Protein AF-A0AAD9B3Z8-F1 (afdb_monomer)

Foldseek 3Di:
DDDDPDPFDADPVVLVVLVVDDPVVSVVVVCCRRQNPVLVVQEDCVLDDPPRHRGHHDDD

Solvent-accessible surface area (backbone atoms only — not comparable to full-atom values): 3719 Å² total; per-residue (Å²): 80,65,54,81,97,46,92,52,70,47,58,59,72,61,54,60,71,39,68,87,47,60,70,74,56,30,53,53,53,49,48,39,70,74,61,33,66,74,49,56,74,58,33,29,90,78,18,65,46,98,73,88,43,80,33,47,50,72,79,134

Secondary structure (DSSP, 8-state):
-B-TTSS-B--HHHHHHHTTS-HHHHHHHHHHHHH-HHHHHHEESSSB-SSS-B-EE---

Radius of gyration: 13.14 Å; Cα contacts (8 Å, |Δi|>4): 59; chains: 1; bounding box: 30×18×35 Å

Organism: Dissostichus eleginoides (NCBI:txid100907)

Structure (mmCIF, N/CA/C/O backbone):
data_AF-A0AAD9B3Z8-F1
#
_entry.id   AF-A0AAD9B3Z8-F1
#
loop_
_atom_site.group_PDB
_atom_site.id
_atom_site.type_symbol
_atom_site.label_atom_id
_atom_site.label_alt_id
_atom_site.label_comp_id
_atom_site.label_asym_id
_atom_site.label_entity_id
_atom_site.label_seq_id
_atom_site.pdbx_PDB_ins_code
_atom_site.Cartn_x
_atom_site.Cartn_y
_atom_site.Cartn_z
_atom_site.occupancy
_atom_site.B_iso_or_equiv
_atom_site.auth_seq_id
_atom_site.auth_comp_id
_atom_site.auth_asym_id
_atom_site.auth_atom_id
_atom_site.pdbx_PDB_model_num
ATOM 1 N N . MET A 1 1 ? 13.218 -8.171 -5.953 1.00 83.94 1 MET A N 1
ATOM 2 C CA . MET A 1 1 ? 13.977 -6.905 -5.838 1.00 83.94 1 MET A CA 1
ATOM 3 C C . MET A 1 1 ? 13.723 -6.333 -4.457 1.00 83.94 1 MET A C 1
ATOM 5 O O . MET A 1 1 ? 12.568 -6.328 -4.049 1.00 83.94 1 MET A O 1
ATOM 9 N N . PHE A 1 2 ? 14.764 -5.898 -3.748 1.00 86.44 2 PHE A N 1
ATOM 10 C CA . PHE A 1 2 ? 14.608 -5.217 -2.460 1.00 86.44 2 PHE A CA 1
ATOM 11 C C . PHE A 1 2 ? 14.295 -3.735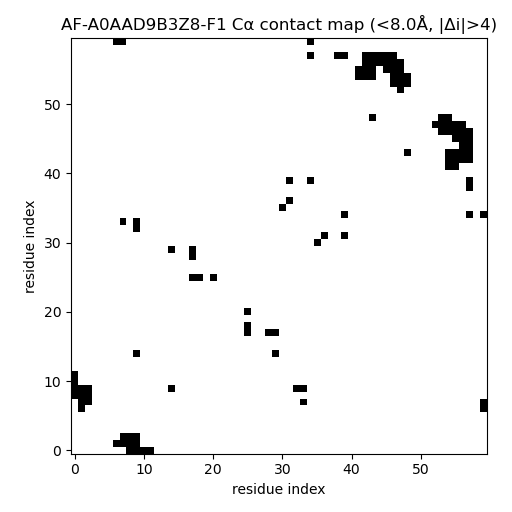 -2.668 1.00 86.44 2 PHE A C 1
ATOM 13 O O . PHE A 1 2 ? 14.822 -3.114 -3.595 1.00 86.44 2 PHE A O 1
ATOM 20 N N . LEU A 1 3 ? 13.427 -3.180 -1.822 1.00 85.62 3 LEU A N 1
ATOM 21 C CA . LEU A 1 3 ? 13.136 -1.748 -1.802 1.00 85.62 3 LEU A CA 1
ATOM 22 C C . LEU A 1 3 ? 14.056 -1.032 -0.806 1.00 85.62 3 LEU A C 1
ATOM 24 O O . LEU A 1 3 ? 13.923 -1.202 0.407 1.00 85.62 3 LEU A O 1
ATOM 28 N N . GLY A 1 4 ? 14.964 -0.200 -1.327 1.00 84.56 4 GLY A N 1
ATOM 29 C CA . GLY A 1 4 ? 15.936 0.548 -0.524 1.00 84.56 4 GLY A CA 1
ATOM 30 C C . GLY A 1 4 ? 16.789 -0.362 0.365 1.00 84.56 4 GLY A C 1
ATOM 31 O O . GLY A 1 4 ? 17.183 -1.446 -0.054 1.00 84.56 4 GLY A O 1
ATOM 32 N N . ASN A 1 5 ? 17.022 0.070 1.607 1.00 79.88 5 ASN A N 1
ATOM 33 C CA . ASN A 1 5 ? 17.739 -0.702 2.631 1.00 79.88 5 ASN A CA 1
ATOM 34 C C . ASN A 1 5 ? 16.792 -1.532 3.526 1.00 79.88 5 ASN A C 1
ATOM 36 O O . ASN A 1 5 ? 17.128 -1.821 4.672 1.00 79.88 5 ASN A O 1
ATOM 40 N N . SER A 1 6 ? 15.590 -1.874 3.045 1.00 80.62 6 SER A N 1
ATOM 41 C CA . SER A 1 6 ? 14.628 -2.688 3.802 1.00 80.62 6 SER A CA 1
ATOM 42 C C . SER A 1 6 ? 14.694 -4.169 3.415 1.00 80.62 6 SER A C 1
ATOM 44 O O . SER A 1 6 ? 15.141 -4.529 2.326 1.00 80.62 6 SER A O 1
ATOM 46 N N . SER A 1 7 ? 14.173 -5.033 4.286 1.00 84.94 7 SER A N 1
ATOM 47 C CA . SER A 1 7 ? 13.905 -6.449 3.999 1.00 84.94 7 SER A CA 1
ATOM 48 C C . SER A 1 7 ? 12.728 -6.663 3.035 1.00 84.94 7 SER A C 1
ATOM 50 O O . SER A 1 7 ? 12.480 -7.798 2.623 1.00 84.94 7 SER A O 1
ATOM 52 N N . VAL A 1 8 ? 12.007 -5.605 2.643 1.00 86.94 8 VAL A N 1
ATOM 53 C CA . VAL A 1 8 ? 10.820 -5.707 1.789 1.00 86.94 8 VAL A CA 1
ATOM 54 C C . VAL A 1 8 ? 11.219 -6.093 0.373 1.00 86.94 8 VAL A C 1
ATOM 56 O O . VAL A 1 8 ? 11.929 -5.361 -0.325 1.00 86.94 8 VAL A O 1
ATOM 59 N N . GLN A 1 9 ? 10.703 -7.235 -0.075 1.00 90.50 9 GLN A N 1
ATOM 60 C CA . GLN A 1 9 ? 10.874 -7.717 -1.436 1.00 90.50 9 GLN A CA 1
ATOM 61 C C . GLN A 1 9 ? 9.612 -7.505 -2.263 1.00 90.50 9 GLN A C 1
ATOM 63 O O . GLN A 1 9 ? 8.504 -7.830 -1.848 1.00 90.50 9 GLN A O 1
ATOM 68 N N . VAL A 1 10 ? 9.803 -7.029 -3.490 1.00 88.12 10 VAL A N 1
ATOM 69 C CA . VAL A 1 10 ? 8.745 -6.926 -4.496 1.00 88.12 10 VAL A CA 1
ATOM 70 C C . VAL A 1 10 ? 9.168 -7.588 -5.804 1.00 88.12 10 VAL A C 1
ATOM 72 O O . VAL A 1 10 ? 10.359 -7.712 -6.125 1.00 88.12 10 VAL A O 1
ATOM 75 N N . SER A 1 11 ? 8.175 -8.013 -6.586 1.00 90.00 11 SER A N 1
ATOM 76 C CA . SER A 1 11 ? 8.397 -8.509 -7.944 1.00 90.00 11 SER A CA 1
ATOM 77 C C . SER A 1 11 ? 8.852 -7.370 -8.856 1.00 90.00 11 SER A C 1
ATOM 79 O O . SER A 1 11 ? 8.127 -6.392 -9.046 1.00 90.00 11 SER A O 1
ATOM 81 N N . THR A 1 12 ? 10.021 -7.531 -9.478 1.00 88.81 12 THR A N 1
ATOM 82 C CA . THR A 1 12 ? 10.608 -6.563 -10.417 1.00 88.81 12 THR A CA 1
ATOM 83 C C . THR A 1 12 ? 9.643 -6.227 -11.557 1.00 88.81 12 THR A C 1
ATOM 85 O O . THR A 1 12 ? 9.431 -5.060 -11.880 1.00 88.81 12 THR A O 1
ATOM 88 N N . ARG A 1 13 ? 8.972 -7.243 -12.120 1.00 89.50 13 ARG A N 1
ATOM 89 C CA . ARG A 1 13 ? 7.994 -7.068 -13.206 1.00 89.50 13 ARG A CA 1
ATOM 90 C C . ARG A 1 13 ? 6.814 -6.200 -12.777 1.00 89.50 13 ARG A C 1
ATOM 92 O O . ARG A 1 13 ? 6.375 -5.339 -13.537 1.00 89.50 13 ARG A O 1
ATOM 99 N N . LEU A 1 14 ? 6.284 -6.440 -11.578 1.00 86.94 14 LEU A N 1
ATOM 100 C CA . LEU A 1 14 ? 5.143 -5.678 -11.079 1.00 86.94 14 LEU A CA 1
ATOM 101 C C . LEU A 1 14 ? 5.550 -4.247 -10.732 1.00 86.94 14 LEU A C 1
ATOM 103 O O . LEU A 1 14 ? 4.827 -3.330 -11.102 1.00 86.94 14 LEU A O 1
ATOM 107 N N . PHE A 1 15 ? 6.721 -4.056 -10.121 1.00 88.38 15 PHE A N 1
ATOM 108 C CA . PHE A 1 15 ? 7.263 -2.735 -9.807 1.00 88.38 15 PHE A CA 1
ATOM 109 C C . PHE A 1 15 ? 7.435 -1.866 -11.062 1.00 88.38 15 PHE A C 1
ATOM 111 O O . PHE A 1 15 ? 6.920 -0.750 -11.110 1.00 88.38 15 PHE A O 1
ATOM 118 N N . HIS A 1 16 ? 8.053 -2.394 -12.125 1.00 89.00 16 HIS A N 1
ATOM 119 C CA . HIS A 1 16 ? 8.192 -1.657 -13.388 1.00 89.00 16 HIS A CA 1
ATOM 120 C C . HIS A 1 16 ? 6.846 -1.302 -14.027 1.00 89.00 16 HIS A C 1
ATOM 122 O O . HIS A 1 16 ? 6.701 -0.21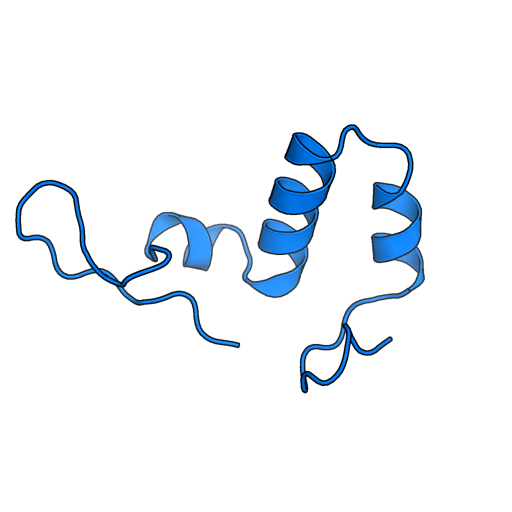2 -14.577 1.00 89.00 16 HIS A O 1
ATOM 128 N N . ARG A 1 17 ? 5.833 -2.171 -13.911 1.00 87.56 17 ARG A N 1
ATOM 129 C CA . ARG A 1 17 ? 4.480 -1.885 -14.417 1.00 87.56 17 ARG A CA 1
ATOM 130 C C . ARG A 1 17 ? 3.834 -0.676 -13.725 1.00 87.56 17 ARG A C 1
ATOM 132 O O . ARG A 1 17 ? 2.948 -0.052 -14.305 1.00 87.56 17 ARG A O 1
ATOM 139 N N . LEU A 1 18 ? 4.260 -0.344 -12.505 1.00 85.69 18 LEU A N 1
ATOM 140 C CA . LEU A 1 18 ? 3.787 0.835 -11.777 1.00 85.69 18 LEU A CA 1
ATOM 141 C C . LEU A 1 18 ? 4.487 2.130 -12.226 1.00 85.69 18 LEU A C 1
ATOM 143 O O . LEU A 1 18 ? 3.895 3.198 -12.092 1.00 85.69 18 LEU A O 1
ATOM 147 N N . GLY A 1 19 ? 5.698 2.053 -12.790 1.00 78.38 19 GLY A N 1
ATOM 148 C CA . GLY A 1 19 ? 6.586 3.201 -13.033 1.00 78.38 19 GLY A CA 1
ATOM 149 C C . GLY A 1 19 ? 6.056 4.294 -13.971 1.00 78.38 19 GLY A C 1
ATOM 150 O O . GLY A 1 19 ? 6.524 5.423 -13.9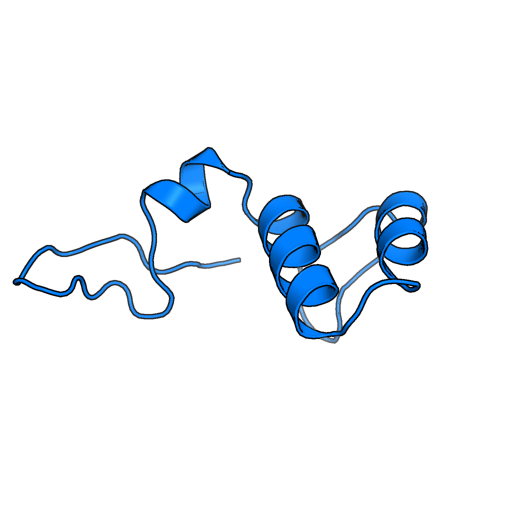02 1.00 78.38 19 GLY A O 1
ATOM 151 N N . ASN A 1 20 ? 5.041 4.005 -14.791 1.00 78.94 20 ASN A N 1
ATOM 152 C CA . ASN A 1 20 ? 4.425 4.990 -15.693 1.00 78.94 20 ASN A CA 1
ATOM 153 C C . ASN A 1 20 ? 3.259 5.772 -15.052 1.00 78.94 20 ASN A C 1
ATOM 155 O O . ASN A 1 20 ? 2.568 6.526 -15.739 1.00 78.94 20 ASN A O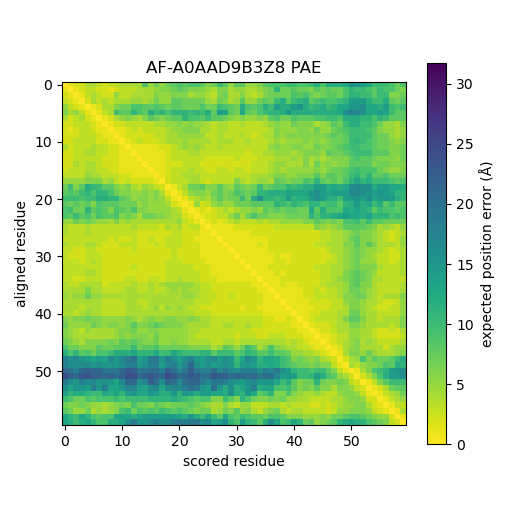 1
ATOM 159 N N . ARG A 1 21 ? 2.979 5.576 -13.757 1.00 79.62 21 ARG A N 1
ATOM 160 C CA . ARG A 1 21 ? 1.868 6.238 -13.053 1.00 79.62 21 ARG A CA 1
ATOM 161 C C . ARG A 1 21 ? 2.313 7.543 -12.390 1.00 79.62 21 ARG A C 1
ATOM 163 O O . ARG A 1 21 ? 3.466 7.712 -12.010 1.00 79.62 21 ARG A O 1
ATOM 170 N N . ARG A 1 22 ? 1.358 8.462 -12.182 1.00 86.19 22 ARG A N 1
ATOM 171 C CA . ARG A 1 22 ? 1.552 9.637 -11.312 1.00 86.19 22 ARG A CA 1
ATOM 172 C C . ARG A 1 22 ? 1.980 9.175 -9.918 1.00 86.19 22 ARG A C 1
ATOM 174 O O . ARG A 1 22 ? 1.433 8.196 -9.417 1.00 86.19 22 ARG A O 1
ATOM 181 N N . MET A 1 23 ? 2.885 9.916 -9.278 1.00 81.50 23 MET A N 1
ATOM 182 C CA . MET A 1 23 ? 3.511 9.539 -8.002 1.00 81.50 23 MET A CA 1
ATOM 183 C C . MET A 1 23 ? 2.505 9.109 -6.917 1.00 81.50 23 MET A C 1
ATOM 185 O O . MET A 1 23 ? 2.746 8.137 -6.212 1.00 81.50 23 MET A O 1
ATOM 189 N N . SER A 1 24 ? 1.354 9.783 -6.808 1.00 81.62 24 SER A N 1
ATOM 190 C CA . SER A 1 24 ? 0.305 9.449 -5.831 1.00 81.62 24 SER A CA 1
ATOM 191 C C . SER A 1 24 ? -0.400 8.119 -6.104 1.00 81.62 24 SER A C 1
ATOM 193 O O . SER A 1 24 ? -0.777 7.422 -5.169 1.00 81.62 24 SER A O 1
ATOM 195 N N . LEU A 1 25 ? -0.574 7.751 -7.374 1.00 87.12 25 LEU A N 1
ATOM 196 C CA . LEU A 1 25 ? -1.152 6.464 -7.760 1.00 87.12 25 LEU A CA 1
ATOM 197 C C . LEU A 1 25 ? -0.105 5.360 -7.627 1.00 87.12 25 LEU A C 1
ATOM 199 O O . LEU A 1 25 ? -0.391 4.303 -7.077 1.00 87.12 25 LEU A O 1
ATOM 203 N N . PHE A 1 26 ? 1.132 5.654 -8.037 1.00 90.25 26 PHE A N 1
ATOM 204 C CA . PHE A 1 26 ? 2.270 4.757 -7.875 1.00 90.25 26 PHE A CA 1
ATOM 205 C C . PHE A 1 26 ? 2.428 4.294 -6.421 1.00 90.25 26 PHE A C 1
ATOM 207 O O . PHE A 1 26 ? 2.527 3.094 -6.171 1.00 90.25 26 PHE A O 1
ATOM 214 N N . THR A 1 27 ? 2.409 5.219 -5.457 1.00 90.44 27 THR A N 1
ATOM 215 C CA . THR A 1 27 ? 2.568 4.874 -4.037 1.00 90.44 27 THR A CA 1
ATOM 216 C C . THR A 1 27 ? 1.389 4.072 -3.489 1.00 90.44 27 THR A C 1
ATOM 218 O O . THR A 1 27 ? 1.611 3.147 -2.712 1.00 90.44 27 THR A O 1
ATOM 221 N N . GLN A 1 28 ? 0.153 4.359 -3.912 1.00 91.06 28 GLN A N 1
ATOM 222 C CA . GLN A 1 28 ? -1.032 3.587 -3.514 1.00 91.06 28 GLN A CA 1
ATOM 223 C C . GLN A 1 28 ? -0.996 2.148 -4.046 1.00 91.06 28 GLN A C 1
ATOM 225 O O . GLN A 1 28 ? -1.270 1.195 -3.306 1.00 91.06 28 GLN A O 1
ATOM 230 N N . ASP A 1 29 ? -0.622 1.969 -5.313 1.00 91.50 29 ASP A N 1
ATOM 231 C CA . ASP A 1 29 ? -0.493 0.639 -5.906 1.00 91.50 29 ASP A CA 1
ATOM 232 C C . ASP A 1 29 ? 0.668 -0.142 -5.290 1.00 91.50 29 ASP A C 1
ATOM 234 O O . ASP A 1 29 ? 0.540 -1.338 -5.028 1.00 91.50 29 ASP A O 1
ATOM 238 N N . LEU A 1 30 ? 1.790 0.533 -5.024 1.00 91.62 30 LEU A N 1
ATOM 239 C CA . LEU A 1 30 ? 2.942 -0.071 -4.367 1.00 91.62 30 LEU A CA 1
ATOM 240 C C . LEU A 1 30 ? 2.599 -0.497 -2.935 1.00 91.62 30 LEU A C 1
ATOM 242 O O . LEU A 1 30 ? 2.924 -1.615 -2.546 1.00 91.62 30 LEU A O 1
ATOM 246 N N . ALA A 1 31 ? 1.885 0.335 -2.172 1.00 91.88 31 ALA A N 1
ATOM 247 C CA . ALA A 1 31 ? 1.402 -0.030 -0.842 1.00 91.88 31 ALA A CA 1
ATOM 248 C C . ALA A 1 31 ? 0.475 -1.252 -0.903 1.00 91.88 31 ALA A C 1
ATOM 250 O O . ALA A 1 31 ? 0.603 -2.170 -0.096 1.00 91.88 31 ALA A O 1
ATOM 251 N N . THR A 1 32 ? -0.415 -1.306 -1.896 1.00 92.56 32 THR A N 1
ATOM 252 C CA . THR A 1 32 ? -1.285 -2.472 -2.111 1.00 92.56 32 THR A CA 1
ATOM 253 C C . THR A 1 32 ? -0.477 -3.729 -2.428 1.00 92.56 32 THR A C 1
ATOM 255 O O . THR A 1 32 ? -0.840 -4.816 -1.987 1.00 92.56 32 THR A O 1
ATOM 258 N N . LEU A 1 33 ? 0.620 -3.587 -3.172 1.00 91.25 33 LEU A N 1
ATOM 259 C CA . LEU A 1 33 ? 1.503 -4.689 -3.538 1.00 91.25 33 LEU A CA 1
ATOM 260 C C . LEU A 1 33 ? 2.352 -5.196 -2.362 1.00 91.25 33 LEU A C 1
ATOM 262 O O . LEU A 1 33 ? 2.635 -6.387 -2.307 1.00 91.25 33 LEU A O 1
ATOM 266 N N . ILE A 1 34 ? 2.744 -4.312 -1.442 1.00 91.50 34 ILE A N 1
ATOM 267 C CA . ILE A 1 34 ? 3.556 -4.655 -0.265 1.00 91.50 34 ILE A CA 1
ATOM 268 C C . ILE A 1 34 ? 2.690 -5.241 0.857 1.00 91.50 34 ILE A C 1
ATOM 270 O O . ILE A 1 34 ? 3.025 -6.283 1.407 1.00 91.50 34 ILE A O 1
ATOM 274 N N . PHE A 1 35 ? 1.579 -4.584 1.200 1.00 91.19 35 PHE A N 1
ATOM 275 C CA . PHE A 1 35 ? 0.792 -4.922 2.393 1.00 91.19 35 PHE A CA 1
ATOM 276 C C . PHE A 1 35 ? -0.479 -5.726 2.098 1.00 91.19 35 PHE A C 1
ATOM 278 O O . PHE A 1 35 ? -1.018 -6.380 2.990 1.00 91.19 35 PHE A O 1
ATOM 285 N N . GLY A 1 36 ? -0.987 -5.663 0.865 1.00 91.94 36 GLY A N 1
ATOM 286 C CA . GLY A 1 36 ? -2.288 -6.219 0.503 1.00 91.94 36 GLY A CA 1
ATOM 287 C C . GLY A 1 36 ? -3.467 -5.322 0.898 1.00 91.94 36 GLY A C 1
ATOM 288 O O . GLY A 1 36 ? -3.393 -4.495 1.809 1.00 91.94 36 GLY A O 1
ATOM 289 N N . LYS A 1 37 ? -4.592 -5.488 0.193 1.00 91.00 37 LYS A N 1
ATOM 290 C CA . LYS A 1 37 ? -5.801 -4.667 0.392 1.00 91.00 37 LYS A CA 1
ATOM 291 C C . LYS A 1 37 ? -6.424 -4.870 1.774 1.00 91.00 37 LYS A C 1
ATOM 293 O O . LYS A 1 37 ? -6.827 -3.895 2.402 1.00 91.00 37 LYS A O 1
ATOM 298 N N . ASP A 1 38 ? -6.470 -6.112 2.254 1.00 89.94 38 ASP A N 1
ATOM 299 C CA . ASP A 1 38 ? -7.088 -6.460 3.538 1.00 89.94 38 ASP A CA 1
ATOM 300 C C . ASP A 1 38 ? -6.361 -5.822 4.725 1.00 89.94 38 ASP A C 1
ATOM 302 O O . ASP A 1 38 ? -6.996 -5.289 5.637 1.00 89.94 38 ASP A O 1
ATOM 306 N N . THR A 1 39 ? -5.027 -5.828 4.689 1.00 89.19 39 THR A N 1
ATOM 307 C CA . THR A 1 39 ? -4.188 -5.189 5.707 1.00 89.19 39 THR A CA 1
ATOM 308 C C . THR A 1 39 ? -4.375 -3.679 5.679 1.00 89.19 39 THR A C 1
ATOM 310 O O . THR A 1 39 ? -4.628 -3.073 6.715 1.00 89.19 39 THR A O 1
ATOM 313 N N . LEU A 1 40 ? -4.329 -3.061 4.495 1.00 90.62 40 LEU A N 1
ATOM 314 C CA . LEU A 1 40 ? -4.509 -1.613 4.358 1.00 90.62 40 LEU A CA 1
ATOM 315 C C . LEU A 1 40 ? -5.890 -1.131 4.817 1.00 90.62 40 LEU A C 1
ATOM 317 O O . LEU A 1 40 ? -6.005 -0.017 5.318 1.00 90.62 40 LEU A O 1
ATOM 321 N N . ALA A 1 41 ? -6.932 -1.954 4.687 1.00 89.19 41 ALA A N 1
ATOM 322 C CA . ALA A 1 41 ? -8.267 -1.611 5.174 1.00 89.19 41 ALA A CA 1
ATOM 323 C C . ALA A 1 41 ? -8.348 -1.555 6.714 1.00 89.19 41 ALA A C 1
ATOM 325 O O . ALA A 1 41 ? -9.156 -0.806 7.271 1.00 89.19 41 ALA A O 1
ATOM 326 N N . LYS A 1 42 ? -7.516 -2.342 7.407 1.00 88.25 42 LYS A N 1
ATOM 327 C CA . LYS A 1 42 ? -7.529 -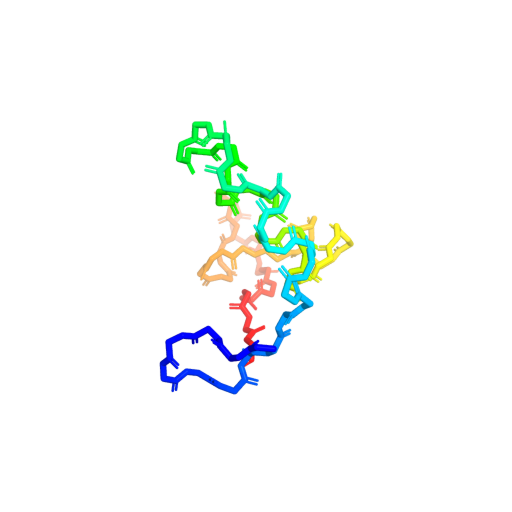2.498 8.874 1.00 88.25 42 LYS A CA 1
ATOM 328 C C . LYS A 1 42 ? -6.420 -1.715 9.580 1.00 88.25 42 LYS A C 1
ATOM 330 O O . LYS A 1 42 ? -6.512 -1.494 10.787 1.00 88.25 42 LYS A O 1
ATOM 335 N N . SER A 1 43 ? -5.409 -1.279 8.838 1.00 89.31 43 SER A N 1
ATOM 336 C CA . SER A 1 43 ? -4.214 -0.634 9.373 1.00 89.31 43 SER A CA 1
ATOM 337 C C . SER A 1 43 ? -4.143 0.853 9.027 1.00 89.31 43 SER A C 1
ATOM 339 O O . SER A 1 43 ? -4.755 1.330 8.072 1.00 89.31 43 SER A O 1
ATOM 341 N N . THR A 1 44 ? -3.381 1.611 9.811 1.00 90.44 44 THR A N 1
ATOM 342 C CA . THR A 1 44 ? -3.041 3.008 9.512 1.00 90.44 44 THR A CA 1
ATOM 343 C C . THR A 1 44 ? -1.539 3.223 9.618 1.00 90.44 44 THR A C 1
ATOM 345 O O . THR A 1 44 ? -0.806 2.400 10.160 1.00 90.44 44 THR A O 1
ATOM 348 N N . LEU A 1 45 ? -1.058 4.359 9.114 1.00 87.56 45 LEU A N 1
ATOM 349 C CA . LEU A 1 4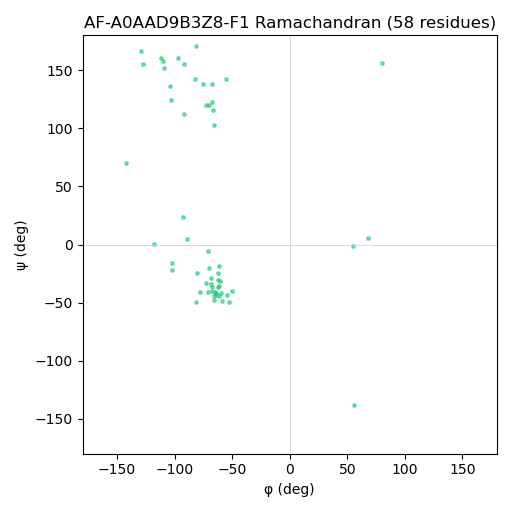5 ? 0.367 4.690 9.156 1.00 87.56 45 LEU A CA 1
ATOM 350 C C . LEU A 1 45 ? 0.927 4.770 10.588 1.00 87.56 45 LEU A C 1
ATOM 352 O O . LEU A 1 45 ? 2.096 4.476 10.807 1.00 87.56 45 LEU A O 1
ATOM 356 N N . THR A 1 46 ? 0.102 5.175 11.555 1.00 86.56 46 THR A N 1
ATOM 357 C CA . THR A 1 46 ? 0.518 5.434 12.945 1.00 86.56 46 THR A CA 1
ATOM 358 C C . THR A 1 46 ? -0.160 4.522 13.964 1.00 86.56 46 THR A C 1
ATOM 360 O O . THR A 1 46 ? 0.035 4.702 15.162 1.00 86.56 46 THR A O 1
ATOM 363 N N . GLY A 1 47 ? -1.021 3.604 13.517 1.00 83.75 47 GLY A N 1
ATOM 364 C CA . GLY A 1 47 ? -1.886 2.809 14.392 1.00 83.75 47 GLY A CA 1
ATOM 365 C C . GLY A 1 47 ? -2.985 3.612 15.110 1.00 83.75 47 GLY A C 1
ATOM 366 O O . GLY A 1 47 ? -3.715 3.072 15.938 1.00 83.75 47 GLY A O 1
ATOM 367 N N . LYS A 1 48 ? -3.142 4.908 14.802 1.00 81.75 48 LYS A N 1
ATOM 368 C CA . LYS A 1 48 ? -4.172 5.773 15.398 1.00 81.75 48 LYS A CA 1
ATOM 369 C C . LYS A 1 48 ? -5.326 5.988 14.418 1.00 81.75 48 LYS A C 1
ATOM 371 O O . LYS A 1 48 ? -5.104 6.410 13.280 1.00 81.75 48 LYS A O 1
ATOM 376 N N . GLY A 1 49 ? -6.548 5.676 14.841 1.00 74.25 49 GLY A N 1
ATOM 377 C CA . GLY A 1 49 ? -7.786 6.032 14.146 1.00 74.25 49 GLY A CA 1
ATOM 378 C C . GLY A 1 49 ? -8.227 7.473 14.432 1.00 74.25 49 GLY A C 1
ATOM 379 O O . GLY A 1 49 ? -7.672 8.148 15.296 1.00 74.25 49 GLY A O 1
ATOM 380 N N . LYS A 1 50 ? -9.245 7.958 13.704 1.00 73.62 50 LYS A N 1
ATOM 381 C CA . LYS A 1 50 ? -9.788 9.324 13.869 1.00 73.62 50 LYS A CA 1
ATOM 382 C C . LYS A 1 50 ? -10.555 9.526 15.186 1.00 73.62 50 LYS A C 1
ATOM 384 O O . LYS A 1 50 ? -10.696 10.662 15.619 1.00 73.62 50 LYS A O 1
ATOM 389 N N . THR A 1 51 ? -11.007 8.445 15.825 1.00 66.69 51 THR A N 1
ATOM 390 C CA . THR A 1 51 ? -11.895 8.505 16.995 1.00 66.69 51 THR A CA 1
ATOM 391 C C . THR A 1 51 ? -11.524 7.422 18.004 1.00 66.69 51 THR A C 1
ATOM 393 O O . THR A 1 51 ? -12.230 6.433 18.128 1.0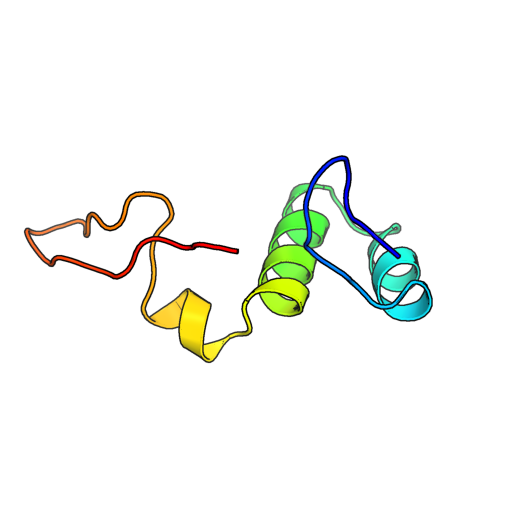0 66.69 51 THR A O 1
ATOM 396 N N . ALA A 1 52 ? -10.371 7.554 18.667 1.00 61.31 52 ALA A N 1
ATOM 397 C CA . ALA A 1 52 ? -9.874 6.636 19.711 1.00 61.31 52 ALA A CA 1
ATOM 398 C C . ALA A 1 52 ? -9.754 5.135 19.338 1.00 61.31 52 ALA A C 1
ATOM 400 O O . ALA A 1 52 ? -9.279 4.342 20.145 1.00 61.31 52 ALA A O 1
ATOM 401 N N . GLU A 1 53 ? -10.123 4.738 18.120 1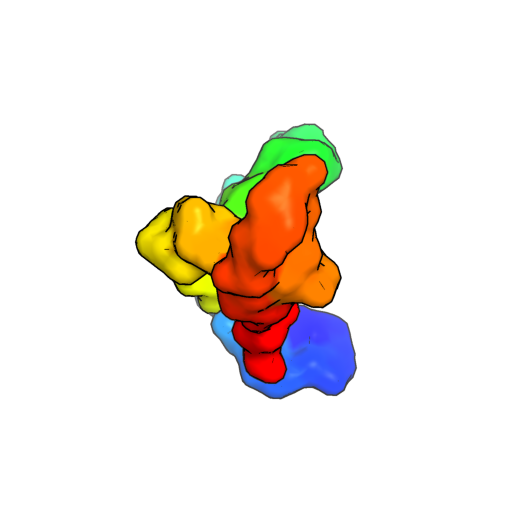.00 64.81 53 GLU A N 1
ATOM 402 C CA . GLU A 1 53 ? -9.920 3.394 17.598 1.00 64.81 53 GLU A CA 1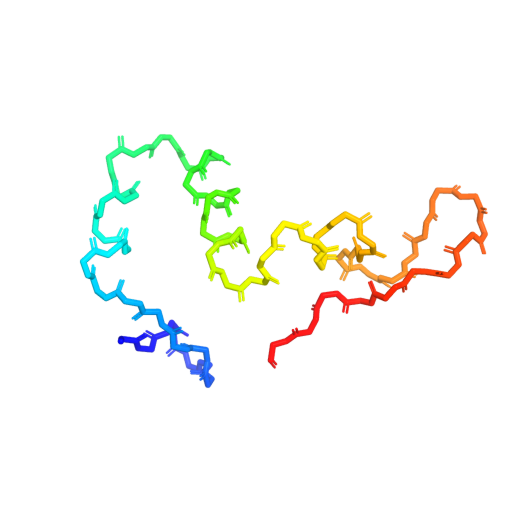
ATOM 403 C C . GLU A 1 53 ? -8.424 3.137 17.430 1.00 64.81 53 GLU A C 1
ATOM 405 O O . GLU A 1 53 ? -7.744 3.779 16.619 1.00 64.81 53 GLU A O 1
ATOM 410 N N . VAL A 1 54 ? -7.912 2.182 18.199 1.00 70.50 54 VAL A N 1
ATOM 411 C CA . VAL A 1 54 ? -6.580 1.626 17.982 1.00 70.50 54 VAL A CA 1
ATOM 412 C C . VAL A 1 54 ? -6.653 0.759 16.730 1.00 70.50 54 VAL A C 1
ATOM 414 O O . VAL A 1 54 ? -7.434 -0.190 16.663 1.00 70.50 54 VAL A O 1
ATOM 417 N N . LYS A 1 55 ? -5.857 1.105 15.722 1.00 75.88 55 LYS A N 1
ATOM 418 C CA . LYS A 1 55 ? -5.680 0.304 14.508 1.00 75.88 55 LYS A CA 1
ATOM 419 C C . LYS A 1 55 ? -4.271 -0.263 14.483 1.00 75.88 55 LYS A C 1
ATOM 421 O O . LYS A 1 55 ? -3.370 0.245 15.144 1.00 75.88 55 LYS A O 1
ATOM 426 N N . ASN A 1 56 ? -4.065 -1.307 13.692 1.00 80.94 56 ASN A N 1
ATOM 427 C CA . ASN A 1 56 ? -2.721 -1.834 13.503 1.00 80.94 56 ASN A CA 1
ATOM 428 C C . ASN A 1 56 ? -1.873 -0.810 12.741 1.00 80.94 56 ASN A C 1
ATOM 430 O O . ASN A 1 56 ? -2.346 -0.175 11.796 1.00 80.94 56 ASN A O 1
ATOM 434 N N . GLN A 1 57 ? -0.624 -0.625 13.156 1.00 85.38 57 GLN A N 1
ATOM 435 C CA . GLN A 1 57 ? 0.325 0.165 12.384 1.00 85.38 57 GLN A CA 1
ATOM 436 C C . GLN A 1 57 ? 0.803 -0.654 11.177 1.00 85.38 57 GLN A C 1
ATOM 438 O O . GLN A 1 57 ? 1.057 -1.852 11.309 1.00 85.38 57 GLN A O 1
ATOM 443 N N . CYS A 1 58 ? 0.913 -0.035 9.998 1.00 81.00 58 CYS A N 1
ATOM 444 C CA . CYS A 1 58 ? 1.521 -0.691 8.839 1.00 81.00 58 CYS A CA 1
ATOM 445 C C . CYS A 1 58 ? 3.013 -0.947 9.106 1.00 81.00 58 CYS A C 1
ATOM 447 O O . CYS A 1 58 ? 3.819 -0.025 9.006 1.00 81.00 58 CYS A O 1
ATOM 449 N N . ASN A 1 59 ? 3.355 -2.198 9.416 1.00 76.00 59 ASN A N 1
ATOM 450 C CA . ASN A 1 59 ? 4.725 -2.675 9.591 1.00 76.00 59 ASN A CA 1
ATOM 451 C C . ASN A 1 59 ? 5.113 -3.596 8.425 1.00 76.00 59 ASN A C 1
ATOM 453 O O . ASN A 1 59 ? 4.243 -4.241 7.832 1.00 76.00 59 ASN A O 1
ATOM 457 N N . TYR A 1 60 ? 6.407 -3.641 8.115 1.00 63.56 60 TYR A N 1
ATOM 458 C CA . TYR A 1 60 ? 7.028 -4.475 7.083 1.00 63.56 60 TYR A CA 1
ATOM 459 C C . TYR A 1 60 ? 8.159 -5.312 7.672 1.00 63.56 60 TYR A C 1
ATOM 461 O O . TYR A 1 60 ? 8.875 -4.773 8.546 1.00 63.56 60 TYR A O 1
#

pLDDT: mean 84.46, std 7.51, range [61.31, 92.56]

Mean predicted aligned error: 6.06 Å

Sequence (60 aa):
MFLGNSSVQVSTRLFHRLGNRRMSLFTQDLATLIFGKDTLAKSTLTGKGKTAEVKNQCNY

Nearest PDB structures (foldseek):
  8yzt-assembly1_C  TM=7.881E-01  e=1.368E+00  Homo sapiens
  6o9v-assembly1_B-2  TM=4.904E-01  e=9.525E+00  Paramagnetospirillum magnetotacticum